Protein 6OS8 (pdb70)

Foldseek 3Di:
DVVVVVVVVVVVVCVVVVVVVVVCVVVVPD/DVVVVVVVVVVVVCVVVVVVVVVCVVVVPD

Radius of gyration: 16.48 Å; Cα contacts (8 Å, |Δi|>4): 4; chains: 2; bounding box: 23×21×53 Å

B-factor: mean 26.72, std 6.7, range [13.81, 58.65]

Structure (mmCIF, N/CA/C/O backbone):
data_6OS8
#
_entry.id   6OS8
#
_cell.length_a   39.066
_cell.length_b   39.066
_cell.length_c   98.623
_cell.angle_alpha   90.000
_cell.angle_beta   90.000
_cell.angle_gamma   120.000
#
_symmetry.space_group_name_H-M   'H 3'
#
loop_
_entity.id
_entity.type
_entity.pdbx_description
1 polymer 'Coiled-coil trimer with Glu:p-fluorophenylalanine:Lys Triad'
2 water water
#
loop_
_atom_site.group_PDB
_atom_site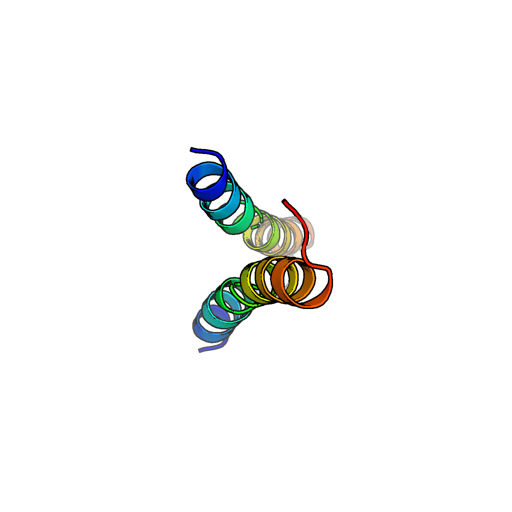.id
_atom_site.type_symbol
_atom_site.label_atom_id
_atom_site.label_alt_id
_atom_site.label_comp_id
_atom_site.label_asym_id
_atom_site.label_entity_id
_atom_site.label_seq_id
_atom_site.pdbx_PDB_ins_code
_atom_site.Cartn_x
_atom_site.Cartn_y
_atom_site.Cartn_z
_atom_site.occupancy
_atom_site.B_iso_or_equiv
_atom_site.auth_seq_id
_atom_site.auth_comp_id
_atom_site.auth_asym_id
_atom_site.auth_atom_id
_atom_site.pdbx_PDB_model_num
ATOM 4 N N . GLU A 1 2 ? 14.001 -15.944 -32.625 1.00 30.42 1 GLU A N 1
ATOM 5 C CA . GLU A 1 2 ? 14.904 -15.990 -31.486 1.00 30.58 1 GLU A CA 1
ATOM 6 C C . GLU A 1 2 ? 14.972 -14.663 -30.740 1.00 31.46 1 GLU A C 1
ATOM 7 O O . GLU A 1 2 ? 14.912 -14.624 -29.515 1.00 28.89 1 GLU A O 1
ATOM 13 N N . VAL A 1 3 ? 15.107 -13.575 -31.498 1.00 28.65 2 VAL A N 1
ATOM 14 C CA . VAL A 1 3 ? 15.406 -12.283 -30.890 1.00 31.47 2 VAL A CA 1
ATOM 15 C C . VAL A 1 3 ? 14.283 -11.856 -29.949 1.00 28.21 2 VAL A C 1
ATOM 16 O O . VAL A 1 3 ? 14.535 -11.446 -28.813 1.00 27.36 2 VAL A O 1
ATOM 20 N N . GLU A 1 4 ? 13.031 -11.966 -30.396 1.00 25.49 3 GLU A N 1
ATOM 21 C CA . GLU A 1 4 ? 11.918 -11.599 -29.521 1.00 31.89 3 GLU A CA 1
ATOM 22 C C . GLU A 1 4 ? 11.821 -12.537 -28.320 1.00 27.73 3 GLU A C 1
ATOM 23 O O . GLU A 1 4 ? 11.510 -12.093 -27.209 1.00 26.47 3 GLU A O 1
ATOM 29 N N . ALA A 1 5 ? 12.071 -13.833 -28.524 1.00 25.97 4 ALA A N 1
ATOM 30 C CA . ALA A 1 5 ? 12.201 -14.743 -27.393 1.00 29.15 4 ALA A CA 1
ATOM 31 C C . ALA A 1 5 ? 13.197 -14.195 -26.375 1.00 32.14 4 ALA A C 1
ATOM 32 O O . ALA A 1 5 ? 12.913 -14.144 -25.172 1.00 34.23 4 ALA A O 1
ATOM 34 N N . LEU A 1 6 ? 14.364 -13.744 -26.850 1.00 26.81 5 LEU A N 1
ATOM 35 C CA . LEU A 1 6 ? 15.367 -13.193 -25.945 1.00 30.25 5 LEU A CA 1
ATOM 36 C C . LEU A 1 6 ? 14.867 -11.918 -25.281 1.00 26.35 5 LEU A C 1
ATOM 37 O O . LEU A 1 6 ? 15.014 -11.744 -24.068 1.00 24.47 5 LEU A O 1
ATOM 42 N N . GLU A 1 7 ? 14.271 -11.016 -26.064 1.00 26.38 6 GLU A N 1
ATOM 43 C CA . GLU A 1 7 ? 13.809 -9.746 -25.512 1.00 30.38 6 GLU A CA 1
ATOM 44 C C . GLU A 1 7 ? 12.822 -9.960 -24.371 1.00 26.04 6 GLU A C 1
ATOM 45 O O . GLU A 1 7 ? 12.866 -9.250 -23.361 1.00 26.65 6 GLU A O 1
ATOM 51 N N . LYS A 1 8 ? 11.925 -10.934 -24.513 1.00 27.99 7 LYS A N 1
ATOM 52 C CA . LYS A 1 8 ? 10.988 -11.238 -23.439 1.00 24.25 7 LYS A CA 1
ATOM 53 C C . LYS A 1 8 ? 11.724 -11.722 -22.196 1.00 28.68 7 LYS A C 1
ATOM 54 O O . LYS A 1 8 ? 11.506 -11.206 -21.091 1.00 26.20 7 LYS A O 1
ATOM 60 N N . LYS A 1 9 ? 12.600 -12.719 -22.362 1.00 27.84 8 LYS A N 1
ATOM 61 C CA . LYS A 1 9 ? 13.369 -13.230 -21.233 1.00 25.86 8 LYS A CA 1
ATOM 62 C C . LYS A 1 9 ? 14.168 -12.124 -20.569 1.00 24.00 8 LYS A C 1
ATOM 63 O O . LYS A 1 9 ? 14.236 -12.047 -19.337 1.00 22.40 8 LYS A O 1
ATOM 69 N N . VAL A 1 10 ? 14.808 -11.276 -21.371 1.00 20.92 9 VAL A N 1
ATOM 70 C CA . VAL A 1 10 ? 15.630 -10.224 -20.795 1.00 25.55 9 VAL A CA 1
ATOM 71 C C . VAL A 1 10 ? 14.775 -9.260 -19.978 1.00 26.51 9 VAL A C 1
ATOM 72 O O . VAL A 1 10 ? 15.121 -8.925 -18.839 1.00 23.36 9 VAL A O 1
ATOM 76 N N . GLU A 1 11 ? 13.641 -8.813 -20.529 1.00 25.83 10 GLU A N 1
ATOM 77 C CA . GLU A 1 11 ? 12.782 -7.904 -19.774 1.00 26.12 10 GLU A CA 1
ATOM 78 C C . GLU A 1 11 ? 12.302 -8.566 -18.495 1.00 23.61 10 GLU A C 1
ATOM 79 O O . GLU A 1 11 ? 12.210 -7.923 -17.445 1.00 23.03 10 GLU A O 1
ATOM 85 N N . ALA A 1 12 ? 12.012 -9.862 -18.569 1.00 20.44 11 ALA A N 1
ATOM 86 C CA . ALA A 1 12 ? 11.598 -10.605 -17.389 1.00 20.00 11 ALA A CA 1
ATOM 87 C C . ALA A 1 12 ? 12.713 -10.676 -16.348 1.00 23.07 11 ALA A C 1
ATOM 88 O O . ALA A 1 12 ? 12.445 -10.612 -15.143 1.00 22.35 11 ALA A O 1
ATOM 90 N N . LEU A 1 13 ? 13.972 -10.831 -16.789 1.00 24.70 12 LEU A N 1
ATOM 91 C CA . LEU A 1 13 ? 15.079 -10.840 -15.838 1.00 21.80 12 LEU A CA 1
ATOM 92 C C . LEU A 1 13 ? 15.250 -9.474 -15.204 1.00 21.40 12 LEU A C 1
ATOM 93 O O . LEU A 1 13 ? 15.583 -9.377 -14.021 1.00 18.14 12 LEU A O 1
ATOM 98 N N . GLU A 1 14 ? 15.011 -8.411 -15.968 1.00 17.71 13 GLU A N 1
ATOM 99 C CA . GLU A 1 14 ? 15.226 -7.071 -15.464 1.0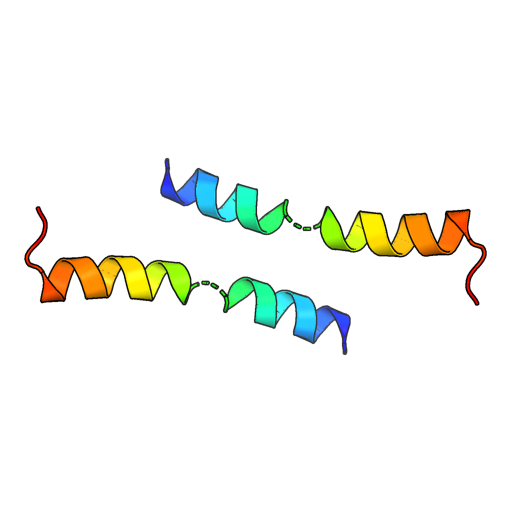0 19.79 13 GLU A CA 1
ATOM 100 C C . GLU A 1 14 ? 14.277 -6.790 -14.320 1.00 17.91 13 GLU A C 1
ATOM 101 O O . GLU A 1 14 ? 14.680 -6.224 -13.311 1.00 19.40 13 GLU A O 1
ATOM 119 N N . LYS A 1 16 ? 12.910 -9.137 -12.487 1.00 20.97 15 LYS A N 1
ATOM 120 C CA . LYS A 1 16 ? 13.220 -9.988 -11.359 1.00 19.49 15 LYS A CA 1
ATOM 121 C C . LYS A 1 16 ? 14.425 -9.443 -10.600 1.00 21.20 15 LYS A C 1
ATOM 122 O O . LYS A 1 16 ? 14.491 -9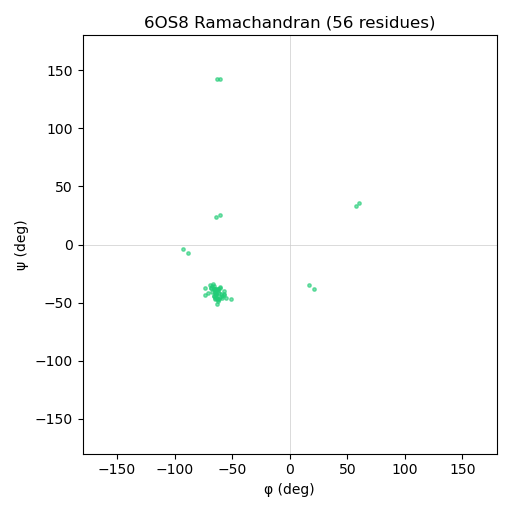.520 -9.372 1.00 21.70 15 LYS A O 1
ATOM 128 N N . VAL A 1 17 ? 15.364 -8.867 -11.346 1.00 18.58 16 VAL A N 1
ATOM 129 C CA . VAL A 1 17 ? 16.596 -8.390 -10.738 1.00 22.88 16 VAL A CA 1
ATOM 130 C C . VAL A 1 17 ? 16.333 -7.113 -9.944 1.00 21.16 16 VAL A C 1
ATOM 131 O O . VAL A 1 17 ? 16.882 -6.920 -8.857 1.00 19.94 16 VAL A O 1
ATOM 135 N N . GLN A 1 18 ? 15.456 -6.247 -10.454 1.00 18.68 17 GLN A N 1
ATOM 136 C CA . GLN A 1 18 ? 15.066 -5.075 -9.689 1.00 22.00 17 GLN A CA 1
ATOM 137 C C . GLN A 1 18 ? 14.331 -5.481 -8.415 1.00 21.07 17 GLN A C 1
ATOM 138 O O . GLN A 1 18 ? 14.551 -4.894 -7.354 1.00 18.03 17 GLN A O 1
ATOM 144 N N . LYS A 1 19 ? 13.486 -6.508 -8.485 1.00 20.35 18 LYS A N 1
ATOM 145 C CA . LYS A 1 19 ? 12.890 -7.022 -7.258 1.00 18.89 18 LYS A CA 1
ATOM 146 C C . LYS A 1 19 ? 13.954 -7.515 -6.279 1.00 22.37 18 LYS A C 1
ATOM 147 O O . LYS A 1 19 ? 13.865 -7.256 -5.073 1.00 20.85 18 LYS A O 1
ATOM 153 N N . LEU A 1 20 ? 14.969 -8.233 -6.775 1.00 21.53 19 LEU A N 1
ATOM 154 C CA . LEU A 1 20 ? 15.990 -8.758 -5.874 1.00 18.55 19 LEU A CA 1
ATOM 155 C C . LEU A 1 20 ? 16.824 -7.636 -5.279 1.00 19.20 19 LEU A C 1
ATOM 156 O O . LEU A 1 20 ? 17.189 -7.688 -4.095 1.00 17.83 19 LEU A O 1
ATOM 161 N N . GLU A 1 21 ? 17.118 -6.597 -6.069 1.00 19.00 20 GLU A N 1
ATOM 162 C CA . GLU A 1 21 ? 17.892 -5.478 -5.536 1.00 19.8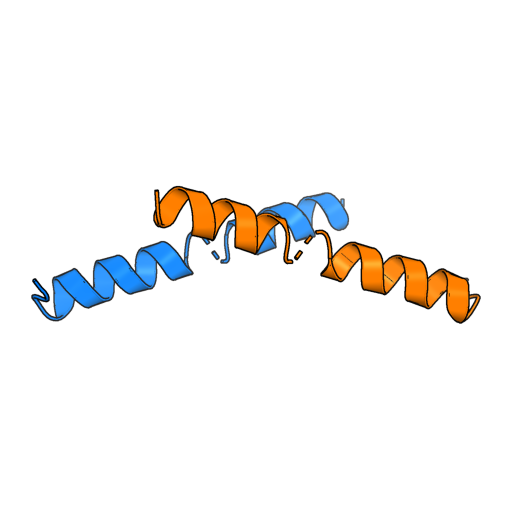8 20 GLU A CA 1
ATOM 163 C C . GLU A 1 21 ? 17.165 -4.813 -4.376 1.00 18.83 20 GLU A C 1
ATOM 164 O O . GLU A 1 21 ? 17.774 -4.530 -3.338 1.00 21.16 20 GLU A O 1
ATOM 170 N N . LYS A 1 22 ? 15.855 -4.577 -4.526 1.00 16.97 21 LYS A N 1
ATOM 171 C CA . LYS A 1 22 ? 15.079 -3.928 -3.472 1.00 19.34 21 LYS A CA 1
ATOM 172 C C . LYS A 1 22 ? 15.018 -4.781 -2.209 1.00 23.69 21 LYS A C 1
ATOM 173 O O . LYS A 1 22 ? 15.169 -4.262 -1.091 1.00 20.65 21 LYS A O 1
ATOM 179 N N . LYS A 1 23 ? 14.821 -6.092 -2.359 1.00 18.99 22 LYS A N 1
ATOM 180 C CA . LYS A 1 23 ? 14.793 -6.950 -1.179 1.00 18.79 22 LYS A CA 1
ATOM 181 C C . LYS A 1 23 ? 16.151 -6.995 -0.480 1.00 19.22 22 LYS A C 1
ATOM 182 O O . LYS A 1 23 ? 16.227 -6.893 0.750 1.00 18.70 22 LYS A O 1
ATOM 188 N N . VAL A 1 24 ? 17.233 -7.137 -1.246 1.00 18.67 23 VAL A N 1
ATOM 189 C CA . VAL A 1 24 ? 18.555 -7.261 -0.652 1.00 17.37 23 VAL A CA 1
ATOM 190 C C . VAL A 1 24 ? 18.974 -5.942 -0.018 1.00 22.43 23 VAL A C 1
ATOM 191 O O . VAL A 1 24 ? 19.631 -5.924 1.033 1.00 19.20 23 VAL A O 1
ATOM 195 N N . GLU A 1 25 ? 18.585 -4.817 -0.630 1.00 22.15 24 GLU A N 1
ATOM 196 C CA . GLU A 1 25 ? 18.870 -3.524 -0.020 1.00 21.20 24 GLU A CA 1
ATOM 197 C C . GLU A 1 25 ? 18.166 -3.400 1.321 1.00 21.34 24 GLU A C 1
ATOM 198 O O . GLU A 1 25 ? 18.730 -2.852 2.270 1.00 23.12 24 GLU A O 1
ATOM 204 N N . ALA A 1 26 ? 16.941 -3.916 1.426 1.00 18.12 25 ALA A N 1
ATOM 205 C CA . ALA A 1 26 ? 16.260 -3.903 2.714 1.00 19.59 25 ALA A CA 1
ATOM 206 C C . ALA A 1 26 ? 16.994 -4.762 3.739 1.00 25.21 25 ALA A C 1
ATOM 207 O O . ALA A 1 26 ? 17.172 -4.353 4.895 1.00 22.74 25 ALA A O 1
ATOM 209 N N . LEU A 1 27 ? 17.436 -5.957 3.335 1.00 22.08 26 LEU A N 1
ATOM 210 C CA . LEU A 1 27 ? 18.125 -6.827 4.279 1.00 23.99 26 LEU A CA 1
ATOM 211 C C . LEU A 1 27 ? 19.448 -6.207 4.732 1.00 27.18 26 LEU A C 1
ATOM 212 O O . LEU A 1 27 ? 19.774 -6.228 5.926 1.00 26.23 26 LEU A O 1
ATOM 217 N N . GLU A 1 28 ? 20.204 -5.611 3.802 1.00 22.59 27 GLU A N 1
ATOM 218 C CA . GLU A 1 28 ? 21.471 -4.968 4.157 1.00 23.58 27 GLU A CA 1
ATOM 219 C C . GLU A 1 28 ? 21.273 -3.734 5.036 1.00 25.88 27 GLU A C 1
ATOM 220 O O . GLU A 1 28 ? 22.122 -3.435 5.887 1.00 25.49 27 GLU A O 1
ATOM 226 N N . HIS A 1 29 ? 20.186 -2.996 4.836 1.00 22.96 28 HIS A N 1
ATOM 227 C CA . HIS A 1 29 ? 19.962 -1.770 5.584 1.00 26.16 28 HIS A CA 1
ATOM 228 C C . HIS A 1 29 ? 19.134 -2.000 6.834 1.00 26.79 28 HIS A C 1
ATOM 229 O O . HIS A 1 29 ? 18.916 -1.055 7.595 1.00 25.28 28 HIS A O 1
ATOM 236 N N . GLY A 1 30 ? 18.661 -3.226 7.044 1.00 31.07 29 GLY A N 1
ATOM 237 C CA . GLY A 1 30 ? 17.702 -3.512 8.096 1.00 28.19 29 GLY A CA 1
ATOM 238 C C . GLY A 1 30 ? 16.421 -2.706 8.018 1.00 27.80 29 GLY A C 1
ATOM 239 O O . GLY A 1 30 ? 15.841 -2.381 9.061 1.00 33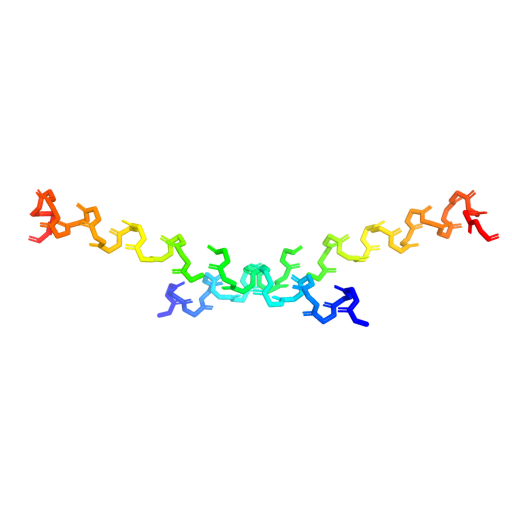.82 29 GLY A O 1
ATOM 240 N N . TRP A 1 31 ? 15.954 -2.374 6.814 1.00 26.21 30 TRP A N 1
ATOM 241 C CA . TRP A 1 31 ? 14.696 -1.648 6.697 1.00 27.45 30 TRP A CA 1
ATOM 242 C C . TRP A 1 31 ? 13.533 -2.481 7.232 1.00 35.41 30 TRP A C 1
ATOM 243 O O . TRP A 1 31 ? 13.491 -3.705 7.071 1.00 32.75 30 TRP A O 1
ATOM 254 N N . ASP A 1 32 ? 12.590 -1.798 7.886 1.00 39.53 31 ASP A N 1
ATOM 255 C CA . ASP A 1 32 ? 11.334 -2.389 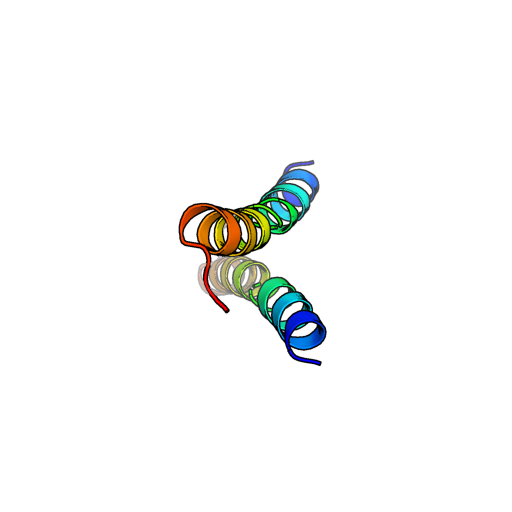8.357 1.00 38.89 31 ASP A CA 1
ATOM 256 C C . ASP A 1 32 ? 11.526 -3.609 9.267 1.00 37.67 31 ASP A C 1
ATOM 257 O O . ASP A 1 32 ? 12.058 -3.503 10.373 1.00 33.18 31 ASP A O 1
ATOM 265 N N . GLU B 1 2 ? -1.025 -7.328 -3.669 1.00 32.31 1 GLU B N 1
ATOM 266 C CA . GLU B 1 2 ? -1.714 -6.610 -4.730 1.00 26.10 1 GLU B CA 1
ATOM 267 C C . GLU B 1 2 ? -0.798 -5.591 -5.420 1.00 32.58 1 GLU B C 1
ATOM 268 O O . GLU B 1 2 ? -0.962 -5.304 -6.604 1.00 28.67 1 GLU B O 1
ATOM 274 N N . VAL B 1 3 ? 0.176 -5.061 -4.679 1.00 27.00 2 VAL B N 1
ATOM 275 C CA . VAL B 1 3 ? 1.119 -4.124 -5.267 1.00 30.49 2 VAL B CA 1
ATOM 276 C C . VAL B 1 3 ? 2.100 -4.862 -6.164 1.00 29.01 2 VAL B C 1
ATOM 277 O O . VAL B 1 3 ? 2.389 -4.419 -7.280 1.00 30.44 2 VAL B O 1
ATOM 281 N N . GLU B 1 4 ? 2.602 -6.011 -5.704 1.00 29.39 3 GLU B N 1
ATOM 282 C CA . GLU B 1 4 ? 3.473 -6.847 -6.527 1.00 31.78 3 GLU B CA 1
ATOM 283 C C . GLU B 1 4 ? 2.738 -7.382 -7.751 1.00 27.53 3 GLU B C 1
ATOM 284 O O . GLU B 1 4 ? 3.320 -7.472 -8.837 1.00 28.67 3 GLU B O 1
ATOM 290 N N . ALA B 1 5 ? 1.466 -7.744 -7.600 1.00 27.26 4 ALA B N 1
ATOM 291 C C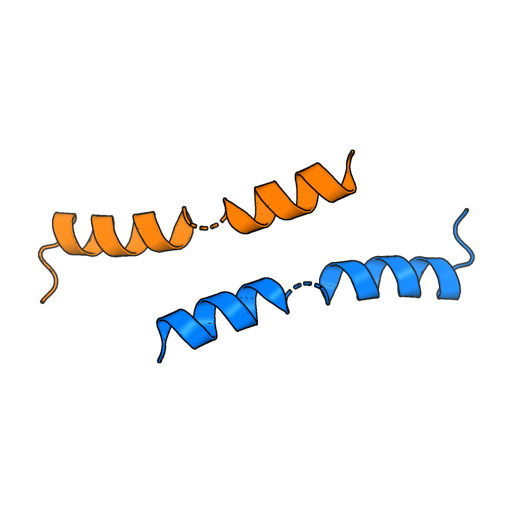A . ALA B 1 5 ? 0.671 -8.102 -8.768 1.00 30.13 4 ALA B CA 1
ATOM 292 C C . ALA B 1 5 ? 0.681 -6.968 -9.783 1.00 30.52 4 ALA B C 1
ATOM 293 O O . ALA B 1 5 ? 0.919 -7.187 -10.978 1.00 32.86 4 ALA B O 1
ATOM 295 N N . LEU B 1 6 ? 0.472 -5.736 -9.309 1.00 26.90 5 LEU B N 1
ATOM 296 C CA . LEU B 1 6 ? 0.444 -4.589 -10.203 1.00 31.82 5 LEU B CA 1
ATOM 297 C C . LEU B 1 6 ? 1.798 -4.369 -10.870 1.00 26.32 5 LEU B C 1
ATOM 298 O O . LEU B 1 6 ? 1.871 -4.152 -12.082 1.00 23.24 5 LEU B O 1
ATOM 303 N N . GLU B 1 7 ? 2.882 -4.445 -10.103 1.00 27.26 6 GLU B N 1
ATOM 304 C CA . GLU B 1 7 ? 4.199 -4.201 -10.684 1.00 28.36 6 GLU B CA 1
ATOM 305 C C . GLU B 1 7 ? 4.517 -5.193 -11.798 1.00 25.61 6 GLU B C 1
ATOM 306 O O . GLU B 1 7 ? 5.157 -4.831 -12.792 1.00 25.51 6 GLU B O 1
ATOM 312 N N . LYS B 1 8 ? 4.095 -6.453 -11.641 1.00 26.46 7 LYS B N 1
ATOM 313 C CA . LYS B 1 8 ? 4.291 -7.448 -12.693 1.00 26.50 7 LYS B CA 1
ATOM 314 C C . LYS B 1 8 ? 3.553 -7.052 -13.964 1.00 27.30 7 LYS B C 1
ATOM 315 O O . LYS B 1 8 ? 4.115 -7.099 -15.066 1.00 25.76 7 LYS B O 1
ATOM 321 N N . LYS B 1 9 ? 2.276 -6.681 -13.825 1.00 26.34 8 LYS B N 1
ATOM 322 C CA . LYS B 1 9 ? 1.455 -6.346 -14.981 1.00 23.62 8 LYS B CA 1
ATOM 323 C C . LYS B 1 9 ? 1.928 -5.056 -15.634 1.00 24.29 8 LYS B C 1
ATOM 324 O O . LYS B 1 9 ? 1.896 -4.929 -16.862 1.00 21.87 8 LYS B O 1
ATOM 330 N N . VAL B 1 10 ? 2.360 -4.082 -14.832 1.00 22.05 9 VAL B N 1
ATOM 331 C CA . VAL B 1 10 ? 2.890 -2.843 -15.395 1.00 23.75 9 VAL B 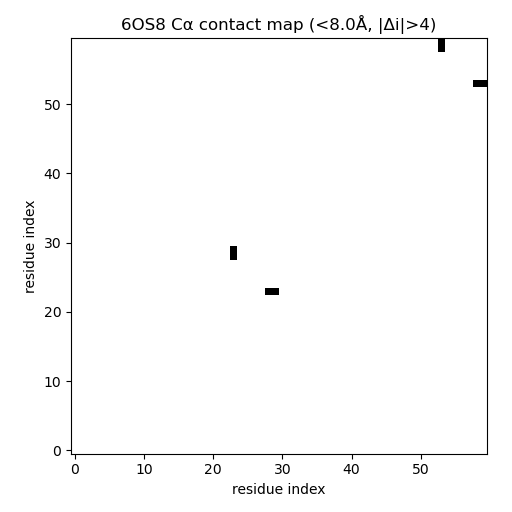CA 1
ATOM 332 C C . VAL B 1 10 ? 4.124 -3.133 -16.248 1.00 27.18 9 VAL B C 1
ATOM 333 O O . VAL B 1 10 ? 4.249 -2.642 -17.375 1.00 24.75 9 VAL B O 1
ATOM 337 N N . GLU B 1 11 ? 5.056 -3.936 -15.722 1.00 26.68 10 GLU B N 1
ATOM 338 C CA . GLU B 1 11 ? 6.257 -4.247 -16.494 1.00 26.42 10 GLU B CA 1
ATOM 339 C C . GLU B 1 11 ? 5.914 -5.062 -17.731 1.00 27.81 10 GLU B C 1
ATOM 340 O O . GLU B 1 11 ? 6.516 -4.863 -18.791 1.00 28.91 10 GLU B O 1
ATOM 346 N N . ALA B 1 12 ? 4.928 -5.953 -17.627 1.00 26.20 11 ALA B N 1
ATOM 347 C CA . ALA B 1 12 ? 4.435 -6.651 -18.807 1.00 25.86 11 ALA B CA 1
ATOM 348 C C . ALA B 1 12 ? 3.919 -5.664 -19.850 1.00 26.44 11 ALA B C 1
ATOM 349 O O . ALA B 1 12 ? 4.251 -5.765 -21.036 1.00 26.01 11 ALA B O 1
ATOM 351 N N . LEU B 1 13 ? 3.121 -4.683 -19.413 1.00 29.53 12 LEU B N 1
ATOM 352 C CA . LEU B 1 13 ? 2.606 -3.664 -20.320 1.00 26.32 12 LEU B CA 1
ATOM 353 C C . LEU B 1 13 ? 3.731 -2.851 -20.946 1.00 23.48 12 LEU B C 1
ATOM 354 O O . LEU B 1 13 ? 3.684 -2.541 -22.140 1.00 18.97 12 LEU B O 1
ATOM 359 N N . GLU B 1 14 ? 4.742 -2.485 -20.162 1.00 20.84 13 GLU B N 1
ATOM 360 C CA . GLU B 1 14 ? 5.820 -1.652 -20.694 1.00 21.95 13 GLU B CA 1
ATOM 361 C C . GLU B 1 14 ? 6.532 -2.356 -21.833 1.00 18.54 13 GLU B C 1
ATOM 362 O O . GLU B 1 14 ? 6.833 -1.741 -22.844 1.00 22.70 13 GLU B O 1
ATOM 380 N N . LYS B 1 16 ? 5.168 -4.695 -23.776 1.00 19.44 15 LYS B N 1
ATOM 381 C CA . LYS B 1 16 ? 4.213 -4.784 -24.881 1.00 18.95 15 LYS B CA 1
ATOM 382 C C . LYS B 1 16 ? 4.072 -3.447 -25.596 1.00 20.45 15 LYS B C 1
ATOM 383 O O . LYS B 1 16 ? 3.970 -3.382 -26.822 1.00 18.73 15 LYS B O 1
ATOM 389 N N . VAL B 1 17 ? 4.090 -2.376 -24.806 1.00 17.46 16 VAL B N 1
ATOM 390 C CA . VAL B 1 17 ? 3.935 -1.045 -25.371 1.00 20.61 16 VAL B CA 1
ATOM 391 C C . VAL B 1 17 ? 5.178 -0.656 -26.162 1.00 21.59 16 VAL B C 1
ATOM 392 O O . VAL B 1 17 ? 5.073 -0.116 -27.269 1.00 19.27 16 VAL B O 1
ATOM 396 N N . GLN B 1 18 ? 6.369 -0.958 -25.635 1.00 20.26 17 GLN B N 1
ATOM 397 C CA . GLN B 1 18 ? 7.580 -0.634 -26.377 1.00 20.67 17 GLN B CA 1
ATOM 398 C C . GLN B 1 18 ? 7.640 -1.435 -27.676 1.00 24.45 17 GLN B C 1
ATOM 399 O O . GLN B 1 18 ? 8.018 -0.903 -28.725 1.00 20.19 17 GLN B O 1
ATOM 405 N N . LYS B 1 19 ? 7.219 -2.702 -27.638 1.00 24.25 18 LYS B N 1
ATOM 406 C CA . LYS B 1 19 ? 7.185 -3.478 -28.869 1.00 22.02 18 LYS B CA 1
ATOM 407 C C . LYS B 1 19 ? 6.158 -2.916 -29.853 1.00 22.10 18 LYS B C 1
ATOM 408 O O . LYS B 1 19 ? 6.408 -2.878 -31.064 1.00 22.57 18 LYS B O 1
ATOM 414 N N . LEU B 1 20 ? 5.002 -2.464 -29.356 1.00 21.31 19 LEU B N 1
ATOM 415 C CA . LEU B 1 20 ? 4.011 -1.869 -30.250 1.00 18.57 19 LEU B CA 1
ATOM 416 C C . LEU B 1 20 ? 4.547 -0.588 -30.885 1.00 18.54 19 LEU B C 1
ATOM 417 O O . LEU B 1 20 ? 4.381 -0.368 -32.094 1.00 17.48 19 LEU B O 1
ATOM 422 N N . GLU B 1 21 ? 5.221 0.253 -30.093 1.00 17.24 20 GLU B N 1
ATOM 423 C CA . GLU B 1 21 ? 5.823 1.475 -30.627 1.00 19.51 20 GLU B CA 1
ATOM 424 C C . GLU B 1 21 ? 6.794 1.182 -31.765 1.00 20.29 20 GLU B C 1
ATOM 425 O O . GLU B 1 21 ? 6.797 1.894 -32.778 1.00 21.06 20 GLU B O 1
ATOM 431 N N . LYS B 1 22 ? 7.630 0.149 -31.618 1.00 18.70 21 LYS B N 1
ATOM 432 C CA . LYS B 1 22 ? 8.598 -0.171 -32.662 1.00 18.42 21 LYS B CA 1
ATOM 433 C C . LYS B 1 22 ? 7.914 -0.628 -33.949 1.00 18.55 21 LYS B C 1
ATOM 434 O O . LYS B 1 22 ? 8.284 -0.185 -35.042 1.00 19.36 21 LYS B O 1
ATOM 440 N N . LYS B 1 23 ? 6.905 -1.497 -33.847 1.00 21.09 22 LYS B N 1
ATOM 441 C CA . LYS B 1 23 ? 6.213 -1.963 -35.045 1.00 18.42 22 LYS B CA 1
ATOM 442 C C . LYS B 1 23 ? 5.475 -0.818 -35.732 1.00 21.04 22 LYS B C 1
ATOM 443 O O . LYS B 1 23 ? 5.558 -0.649 -36.951 1.00 20.39 22 LYS B O 1
ATOM 449 N N . VAL B 1 24 ? 4.741 -0.025 -34.954 1.00 18.33 23 VAL B N 1
ATOM 450 C CA . VAL B 1 24 ? 3.992 1.090 -35.509 1.00 19.53 23 VAL B CA 1
ATOM 451 C C . VAL B 1 24 ? 4.938 2.099 -36.155 1.00 21.17 23 VAL B C 1
ATOM 452 O O . VAL B 1 24 ? 4.638 2.657 -37.218 1.00 17.63 23 VAL B O 1
ATOM 456 N N . GLU B 1 25 ? 6.104 2.336 -35.543 1.00 21.69 24 GLU B N 1
ATOM 457 C CA . GLU B 1 25 ? 7.065 3.245 -36.164 1.00 20.84 24 GLU B CA 1
ATOM 458 C C . GLU B 1 25 ? 7.523 2.699 -37.510 1.00 19.78 24 GLU B C 1
ATOM 459 O O . GLU B 1 25 ? 7.651 3.455 -38.476 1.00 21.70 24 GLU B O 1
ATOM 465 N N . ALA B 1 26 ? 7.750 1.387 -37.597 1.00 18.82 25 ALA B N 1
ATOM 466 C CA . ALA B 1 26 ? 8.088 0.776 -38.879 1.00 19.50 25 ALA B CA 1
ATOM 467 C C . ALA B 1 26 ? 6.989 1.013 -39.909 1.00 24.31 25 ALA B C 1
ATOM 468 O O . ALA B 1 26 ? 7.271 1.385 -41.055 1.00 21.26 25 ALA B O 1
ATOM 470 N N . LEU B 1 27 ? 5.724 0.844 -39.501 1.00 19.97 26 LEU B N 1
ATOM 471 C CA . LEU B 1 27 ? 4.608 1.069 -40.413 1.00 23.44 26 LEU B CA 1
ATOM 472 C C . LEU B 1 27 ? 4.477 2.544 -40.796 1.00 26.89 26 LEU B C 1
ATOM 473 O O . LEU B 1 27 ? 4.196 2.869 -41.961 1.00 23.72 26 LEU B O 1
ATOM 478 N N . GLU B 1 28 ? 4.659 3.452 -39.834 1.00 23.34 27 GLU B N 1
ATOM 479 C CA . GLU B 1 28 ? 4.569 4.878 -40.150 1.00 23.91 27 GLU B CA 1
ATOM 480 C C . GLU B 1 28 ? 5.684 5.308 -41.100 1.00 27.88 27 GLU B C 1
ATOM 481 O O . GLU B 1 28 ? 5.457 6.107 -42.018 1.00 26.36 27 GLU B O 1
ATOM 487 N N . HIS B 1 29 ? 6.896 4.803 -40.886 1.00 21.81 28 HIS B N 1
ATOM 488 C CA . HIS B 1 29 ? 8.032 5.198 -41.699 1.00 26.01 28 HIS B CA 1
ATOM 489 C C . HIS B 1 29 ? 8.199 4.337 -42.936 1.00 24.72 28 HIS B C 1
ATOM 490 O O . HIS B 1 29 ? 9.048 4.650 -43.776 1.00 23.59 28 HIS B O 1
ATOM 497 N N . GLY B 1 30 ? 7.418 3.271 -43.063 1.00 29.90 29 GLY B N 1
ATOM 498 C CA . GLY B 1 30 ? 7.624 2.337 -44.155 1.00 27.08 29 GLY B CA 1
ATOM 499 C C . GLY B 1 30 ? 8.994 1.693 -44.158 1.00 26.74 29 GLY B C 1
ATOM 500 O O . GLY B 1 30 ? 9.552 1.438 -45.233 1.00 29.27 29 GLY B O 1
ATOM 501 N N . TRP B 1 31 ? 9.552 1.414 -42.980 1.00 23.73 30 TRP B N 1
ATOM 502 C CA . TRP B 1 31 ? 10.816 0.695 -42.928 1.00 25.46 30 TRP B CA 1
ATOM 503 C C . TRP B 1 31 ? 10.668 -0.678 -43.578 1.00 32.47 30 TRP B C 1
ATOM 504 O O . TRP B 1 31 ? 9.622 -1.325 -43.463 1.00 32.92 30 TRP B O 1
ATOM 515 N N . ASP B 1 32 ? 11.715 -1.106 -44.289 1.00 35.73 31 ASP B N 1
ATOM 516 C CA . ASP B 1 32 ? 11.804 -2.452 -44.873 1.00 33.02 31 ASP B CA 1
ATOM 517 C C . ASP B 1 32 ? 10.603 -2.852 -45.741 1.00 31.46 31 ASP B C 1
ATOM 518 O O . ASP B 1 32 ? 10.364 -2.275 -46.800 1.00 37.97 31 ASP B O 1
#

Solvent-accessible surface area: 5865 Å² total

Secondary structure (DSSP, 8-state):
-HHHHHHHHHHH--HHHHHHHHHHHHHT--/-HHHHHHHHHHH--HHHHHHHHHHHHHT--

Sequence (60 aa):
EVEALEKKVEALEKVQKLEKKVEALEHGWDEVEALEKKVEALEKVQKLEKKVEALEHGWD